Protein AF-A0A914NR75-F1 (afdb_monomer_lite)

Structure (mmCIF, N/CA/C/O backbone):
data_AF-A0A914NR75-F1
#
_entry.id   AF-A0A914NR75-F1
#
loop_
_atom_site.group_PDB
_atom_site.id
_atom_site.type_symbol
_atom_site.label_atom_id
_atom_site.label_alt_id
_atom_site.label_comp_id
_atom_site.label_asym_id
_atom_site.label_entity_id
_atom_site.label_seq_id
_atom_site.pdbx_PDB_ins_code
_atom_site.Cartn_x
_atom_site.Cartn_y
_atom_site.Cartn_z
_atom_site.occupancy
_atom_site.B_iso_or_equiv
_atom_site.auth_seq_id
_atom_site.auth_comp_id
_atom_site.auth_asym_id
_atom_site.auth_atom_id
_atom_site.pdbx_PDB_model_num
ATOM 1 N N . MET A 1 1 ? -34.736 -0.536 12.748 1.00 59.03 1 MET A N 1
ATOM 2 C CA . MET A 1 1 ? -33.853 -1.587 12.191 1.00 59.03 1 MET A CA 1
ATOM 3 C C . MET A 1 1 ? -33.016 -1.107 10.998 1.00 59.03 1 MET A C 1
ATOM 5 O O . MET A 1 1 ? -31.810 -1.260 11.064 1.00 59.03 1 MET A O 1
ATOM 9 N N . ASN A 1 2 ? -33.590 -0.483 9.954 1.00 56.59 2 ASN A N 1
ATOM 10 C CA . ASN A 1 2 ? -32.836 -0.083 8.742 1.00 56.59 2 ASN A CA 1
ATOM 11 C C . ASN A 1 2 ? -31.928 1.155 8.885 1.00 56.59 2 ASN A C 1
ATOM 13 O O . ASN A 1 2 ? -30.891 1.222 8.236 1.00 56.59 2 ASN A O 1
ATOM 17 N N . LEU A 1 3 ? -32.280 2.124 9.739 1.00 62.91 3 LEU A N 1
ATOM 18 C CA . LEU A 1 3 ? -31.500 3.365 9.875 1.00 62.91 3 LEU A CA 1
ATOM 19 C C . LEU A 1 3 ? -30.183 3.159 10.648 1.00 62.91 3 LEU A C 1
ATOM 21 O O . LEU A 1 3 ? -29.163 3.741 10.303 1.00 62.91 3 LEU A O 1
ATOM 25 N N . LEU A 1 4 ? -30.189 2.279 11.655 1.00 67.19 4 LEU A N 1
ATOM 26 C CA . LEU A 1 4 ? -28.996 1.951 12.445 1.00 67.19 4 LEU A CA 1
ATOM 27 C C . LEU A 1 4 ? -27.946 1.190 11.624 1.00 67.19 4 LEU A C 1
ATOM 29 O O . LEU A 1 4 ? -26.762 1.453 11.783 1.00 67.19 4 LEU A O 1
ATOM 33 N N . LEU A 1 5 ? -28.367 0.312 10.704 1.00 63.81 5 LEU A N 1
ATOM 34 C CA . LEU A 1 5 ? -27.451 -0.357 9.771 1.00 63.81 5 LEU A CA 1
ATOM 35 C C . LEU A 1 5 ? -26.813 0.632 8.792 1.00 63.81 5 LEU A C 1
ATOM 37 O O . LEU A 1 5 ? -25.621 0.532 8.523 1.00 63.81 5 LEU A O 1
ATOM 41 N N . PHE A 1 6 ? -27.575 1.623 8.320 1.00 64.69 6 PHE A N 1
ATOM 42 C CA . PHE A 1 6 ? -27.039 2.693 7.478 1.00 64.69 6 PHE A CA 1
ATOM 43 C C . PHE A 1 6 ? -25.994 3.532 8.219 1.00 64.69 6 PHE A C 1
ATOM 45 O O . PHE A 1 6 ? -24.941 3.803 7.661 1.00 64.69 6 PHE A O 1
ATOM 52 N N . ILE A 1 7 ? -26.241 3.880 9.486 1.00 69.62 7 ILE A N 1
ATOM 53 C CA . ILE A 1 7 ? -25.296 4.630 10.335 1.00 69.62 7 ILE A CA 1
ATOM 54 C C . ILE A 1 7 ? -24.077 3.780 10.731 1.00 69.62 7 ILE A C 1
ATOM 56 O O . ILE A 1 7 ? -22.992 4.315 10.932 1.00 69.62 7 ILE A O 1
ATOM 60 N N . PHE A 1 8 ? -24.221 2.459 10.823 1.00 64.69 8 PHE A N 1
ATOM 61 C CA . PHE A 1 8 ? -23.093 1.560 11.055 1.00 64.69 8 PHE A CA 1
ATOM 62 C C . PHE A 1 8 ? -22.205 1.449 9.815 1.00 64.69 8 PHE A C 1
ATOM 64 O O . PHE A 1 8 ? -20.986 1.530 9.932 1.00 64.69 8 PHE A O 1
ATOM 71 N N . PHE A 1 9 ? -22.817 1.369 8.627 1.00 61.22 9 PHE A N 1
ATOM 72 C CA . PHE A 1 9 ? -22.113 1.534 7.357 1.00 61.22 9 PHE A CA 1
ATOM 73 C C . PHE A 1 9 ? -21.390 2.903 7.404 1.00 61.22 9 PHE A C 1
ATOM 75 O O . PHE A 1 9 ? -20.161 2.900 7.377 1.00 61.22 9 PHE A O 1
ATOM 82 N N . ILE A 1 10 ? -22.124 4.017 7.639 1.00 64.62 10 ILE A N 1
ATOM 83 C CA . ILE A 1 10 ? -21.655 5.343 8.130 1.00 64.62 10 ILE A CA 1
ATOM 84 C C . ILE A 1 10 ? -20.212 5.432 8.648 1.00 64.62 10 ILE A C 1
ATOM 86 O O . ILE A 1 10 ? -19.291 6.074 8.139 1.00 64.62 10 ILE A O 1
ATOM 90 N N . PHE A 1 11 ? -20.088 4.802 9.806 1.00 59.16 11 PHE A N 1
ATOM 91 C CA . PHE A 1 11 ? -18.980 4.925 10.716 1.00 59.16 11 PHE A CA 1
ATOM 92 C C . PHE A 1 11 ? 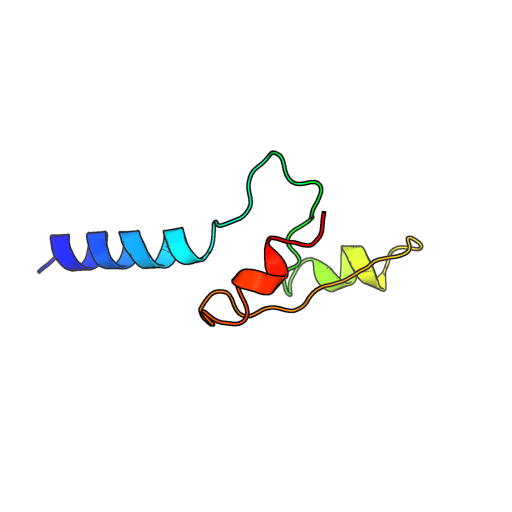-17.806 4.060 10.265 1.00 59.16 11 PHE A C 1
ATOM 94 O O . PHE A 1 11 ? -16.660 4.489 10.364 1.00 59.16 11 PHE A O 1
ATOM 101 N N . VAL A 1 12 ? -18.098 2.883 9.700 1.00 59.47 12 VAL A N 1
ATOM 102 C CA . VAL A 1 12 ? -17.088 1.944 9.206 1.00 59.47 12 VAL A CA 1
ATOM 103 C C . VAL A 1 12 ? -16.363 2.502 7.980 1.00 59.47 12 VAL A C 1
ATOM 105 O O . VAL A 1 12 ? -15.142 2.395 7.929 1.00 59.47 12 VAL A O 1
ATOM 108 N N . TYR A 1 13 ? -17.043 3.157 7.027 1.00 58.06 13 TYR A N 1
ATOM 109 C CA . TYR A 1 13 ? -16.325 3.744 5.879 1.00 58.06 13 TYR A CA 1
ATOM 110 C C . TYR A 1 13 ? -15.511 4.989 6.214 1.00 58.06 13 TYR A C 1
ATOM 112 O O . TYR A 1 13 ? -14.511 5.237 5.546 1.00 58.06 13 TYR A O 1
ATOM 120 N N . LYS A 1 14 ? -15.873 5.759 7.248 1.00 54.03 14 LYS A N 1
ATOM 121 C CA . LYS A 1 14 ? -15.019 6.874 7.685 1.00 54.03 14 LYS A CA 1
ATOM 122 C C . LYS A 1 14 ? -13.683 6.401 8.255 1.00 54.03 14 LYS A C 1
ATOM 124 O O . LYS A 1 14 ? -12.689 7.096 8.086 1.00 54.03 14 LYS A O 1
ATOM 129 N N . SER A 1 15 ? -13.637 5.226 8.885 1.00 52.12 15 SER A N 1
ATOM 130 C CA . SER A 1 15 ? -12.395 4.665 9.434 1.00 52.12 15 SER A CA 1
ATOM 131 C C . SER A 1 15 ? -11.357 4.288 8.370 1.00 52.12 15 SER A C 1
ATOM 133 O O . SER A 1 15 ? -10.190 4.130 8.714 1.00 52.12 15 SER A O 1
ATOM 135 N N . PHE A 1 16 ? -11.759 4.178 7.101 1.00 55.09 16 PHE A N 1
ATOM 136 C CA . PHE A 1 16 ? -10.864 3.901 5.976 1.00 55.09 16 PHE A CA 1
ATOM 137 C C . PHE A 1 16 ? -10.419 5.155 5.214 1.00 55.09 16 PHE A C 1
ATOM 139 O O . PHE A 1 16 ? -9.614 5.022 4.314 1.00 55.09 16 PHE A O 1
ATOM 146 N N . ALA A 1 17 ? -10.911 6.356 5.536 1.00 54.53 17 ALA A N 1
ATOM 147 C CA . ALA A 1 17 ? -10.650 7.564 4.744 1.00 54.53 17 ALA A CA 1
ATOM 148 C C . ALA A 1 17 ? -9.917 8.658 5.544 1.00 54.53 17 ALA A C 1
ATOM 150 O O . ALA A 1 17 ? -10.309 9.822 5.510 1.00 54.53 17 ALA A O 1
ATOM 151 N N . ASN A 1 18 ? -8.869 8.287 6.287 1.00 57.47 18 ASN A N 1
ATOM 152 C CA . ASN A 1 18 ? -7.986 9.236 6.985 1.00 57.47 18 ASN A CA 1
ATOM 153 C C . ASN A 1 18 ? -6.748 9.588 6.136 1.00 57.47 18 ASN A C 1
ATOM 155 O O . ASN A 1 18 ? -5.631 9.561 6.638 1.00 57.47 18 ASN A O 1
ATOM 159 N N . TYR A 1 19 ? -6.951 9.905 4.857 1.00 59.25 19 TYR A N 1
ATOM 160 C CA . TYR A 1 19 ? -5.921 10.468 3.978 1.00 59.25 19 TYR A CA 1
ATOM 161 C C . TYR A 1 19 ? -6.444 11.816 3.515 1.00 59.25 19 TYR A C 1
ATOM 163 O O . TYR A 1 19 ? -7.534 11.891 2.933 1.00 59.25 19 TYR A O 1
ATOM 171 N N . ASN A 1 20 ? -5.730 12.889 3.828 1.00 62.66 20 ASN A N 1
ATOM 172 C CA . ASN A 1 20 ? -6.120 14.196 3.339 1.00 62.66 20 ASN A CA 1
ATOM 173 C C . ASN A 1 20 ? -5.657 14.298 1.885 1.00 62.66 20 ASN A C 1
ATOM 175 O O . ASN A 1 20 ? -4.559 13.872 1.546 1.00 62.66 20 ASN A O 1
ATOM 179 N N . SER A 1 21 ? -6.443 14.920 1.007 1.00 59.06 21 SER A N 1
ATOM 180 C CA . SER A 1 21 ? -6.019 15.147 -0.387 1.00 59.06 21 SER A CA 1
ATOM 181 C C . SER A 1 21 ? -4.840 16.130 -0.516 1.00 59.06 21 SER A C 1
ATOM 183 O O . SER A 1 21 ? -4.489 16.523 -1.624 1.00 59.06 21 SER A O 1
ATOM 185 N N . ALA A 1 22 ? -4.299 16.587 0.617 1.00 63.44 22 ALA A N 1
ATOM 186 C CA . ALA A 1 22 ? -3.137 17.453 0.742 1.00 63.44 22 ALA A CA 1
ATOM 187 C C . ALA A 1 22 ? -1.851 16.690 1.118 1.00 63.44 22 ALA A C 1
ATOM 189 O O . ALA A 1 22 ? -0.791 17.310 1.118 1.00 63.44 22 ALA A O 1
ATOM 190 N N . ASP A 1 23 ? -1.934 15.392 1.430 1.00 67.75 23 ASP A N 1
ATOM 191 C CA . ASP A 1 23 ? -0.776 14.592 1.832 1.00 67.75 23 ASP A CA 1
ATOM 192 C C . ASP A 1 23 ? -0.065 14.025 0.590 1.00 67.75 23 ASP A C 1
ATOM 194 O O . ASP A 1 23 ? -0.711 13.506 -0.323 1.00 67.75 23 ASP A O 1
ATOM 198 N N . ASP A 1 24 ? 1.269 14.108 0.549 1.00 76.25 24 ASP A N 1
ATOM 199 C CA . ASP A 1 24 ? 2.108 13.592 -0.549 1.00 76.25 24 ASP A CA 1
ATOM 200 C C . ASP A 1 24 ? 2.356 12.078 -0.401 1.00 76.25 24 ASP A C 1
ATOM 202 O O . ASP A 1 24 ? 3.485 11.588 -0.423 1.00 76.25 24 ASP A O 1
ATOM 206 N N . VAL A 1 25 ? 1.280 11.325 -0.158 1.00 81.62 25 VAL A N 1
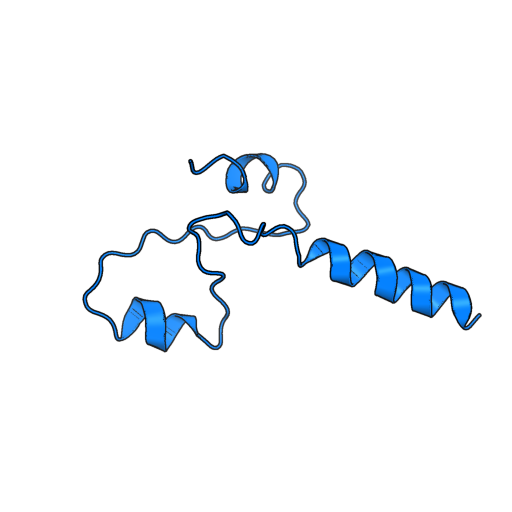ATOM 207 C CA . VAL A 1 25 ? 1.316 9.874 0.058 1.00 81.62 25 VAL A CA 1
ATOM 208 C C . VAL A 1 25 ? 0.321 9.169 -0.854 1.00 81.62 25 VAL A C 1
ATOM 210 O O . VAL A 1 25 ? -0.797 9.629 -1.086 1.00 81.62 25 VAL A O 1
ATOM 213 N N . VAL A 1 26 ? 0.728 8.011 -1.370 1.00 85.44 26 VAL A N 1
ATOM 214 C CA . VAL A 1 26 ? -0.116 7.161 -2.214 1.00 85.44 26 VAL A CA 1
ATOM 215 C C . VAL A 1 26 ? -0.602 5.975 -1.393 1.00 85.44 26 VAL A C 1
ATOM 217 O O . VAL A 1 26 ? 0.201 5.207 -0.866 1.00 85.44 26 VAL A O 1
ATOM 220 N N . GLU A 1 27 ? -1.921 5.790 -1.314 1.00 85.12 27 GLU A N 1
ATOM 221 C CA . GLU A 1 27 ? -2.496 4.622 -0.649 1.00 85.12 27 GLU A CA 1
ATOM 222 C C . GLU A 1 27 ? -2.233 3.349 -1.472 1.00 85.12 27 GLU A C 1
ATOM 224 O O . GLU A 1 27 ? -2.732 3.159 -2.592 1.00 85.12 27 GLU A O 1
ATOM 229 N N . LEU A 1 28 ? -1.439 2.449 -0.894 1.00 87.38 28 LEU A N 1
ATOM 230 C CA . LEU A 1 28 ? -1.138 1.157 -1.489 1.00 87.38 28 LEU A CA 1
ATOM 231 C C . LEU A 1 28 ? -2.166 0.111 -1.054 1.00 87.38 28 LEU A C 1
ATOM 233 O O . LEU A 1 28 ? -2.455 -0.086 0.123 1.00 87.38 28 LEU A O 1
ATOM 237 N N . THR A 1 29 ? -2.688 -0.608 -2.038 1.00 87.00 29 THR A N 1
ATOM 238 C CA . THR A 1 29 ? -3.627 -1.716 -1.884 1.00 87.00 29 THR A 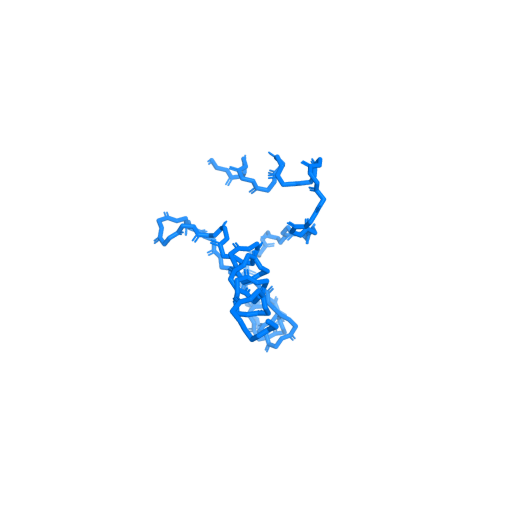CA 1
ATOM 239 C C . THR A 1 29 ? -3.044 -2.963 -2.532 1.00 87.00 29 THR A C 1
ATOM 241 O O . THR A 1 29 ? -2.164 -2.893 -3.393 1.00 87.00 29 THR A O 1
ATOM 244 N N . ALA A 1 30 ? -3.587 -4.133 -2.195 1.00 88.44 30 ALA A N 1
ATOM 245 C CA . ALA A 1 30 ? -3.158 -5.390 -2.810 1.00 88.44 30 ALA A CA 1
ATOM 246 C C . ALA A 1 30 ? -3.246 -5.380 -4.353 1.00 88.44 30 ALA A C 1
ATOM 248 O O . ALA A 1 30 ? -2.500 -6.099 -5.010 1.00 88.44 30 ALA A O 1
ATOM 249 N N . GLY A 1 31 ? -4.134 -4.563 -4.938 1.00 93.81 31 GLY A N 1
ATOM 250 C CA . GLY A 1 31 ? -4.313 -4.469 -6.388 1.00 93.81 31 GLY A CA 1
ATOM 251 C C . GLY A 1 31 ? -3.335 -3.534 -7.105 1.00 93.81 31 GLY A C 1
ATOM 252 O O . GLY A 1 31 ? -3.142 -3.687 -8.308 1.00 93.81 31 GLY A O 1
ATOM 253 N N . ASN A 1 32 ? -2.721 -2.574 -6.405 1.00 90.94 32 ASN A N 1
ATOM 254 C CA . ASN A 1 32 ? -1.820 -1.586 -7.016 1.00 90.94 32 ASN A CA 1
ATOM 255 C C . ASN A 1 32 ? -0.351 -1.763 -6.598 1.00 90.94 32 ASN A C 1
ATOM 257 O O . ASN A 1 32 ? 0.530 -1.284 -7.307 1.00 90.94 32 ASN A O 1
ATOM 261 N N . PHE A 1 33 ? -0.084 -2.504 -5.517 1.00 91.25 33 PHE A N 1
ATOM 262 C CA . PHE A 1 33 ? 1.255 -2.660 -4.952 1.00 91.25 33 PHE A CA 1
ATOM 263 C C . PHE A 1 33 ? 2.260 -3.226 -5.956 1.00 91.25 33 PHE A C 1
ATOM 265 O O . PHE A 1 33 ? 3.353 -2.697 -6.095 1.00 91.25 33 PHE A O 1
ATOM 272 N N . HIS A 1 34 ? 1.880 -4.269 -6.699 1.00 91.44 34 HIS A N 1
ATOM 273 C CA . HIS A 1 34 ? 2.782 -4.890 -7.669 1.00 91.44 34 HIS A CA 1
ATOM 274 C C . HIS A 1 34 ? 3.197 -3.901 -8.760 1.00 91.44 34 HIS A C 1
ATOM 276 O O . HIS A 1 34 ? 4.377 -3.656 -8.969 1.00 91.44 34 HIS A O 1
ATOM 282 N N . LYS A 1 35 ? 2.212 -3.242 -9.367 1.00 92.81 35 LYS A N 1
ATOM 283 C CA . LYS A 1 35 ? 2.449 -2.301 -10.458 1.00 92.81 35 LYS A CA 1
ATOM 284 C C . LYS A 1 35 ? 3.226 -1.057 -10.022 1.00 92.81 35 LYS A C 1
ATOM 286 O O . LYS A 1 35 ? 4.007 -0.535 -10.803 1.00 92.81 35 LYS A O 1
ATOM 291 N N . LEU A 1 36 ? 2.938 -0.532 -8.830 1.00 90.38 36 LEU A N 1
ATOM 292 C CA . LEU A 1 36 ? 3.523 0.731 -8.375 1.00 90.38 36 LEU A CA 1
ATOM 293 C C . LEU A 1 36 ? 4.878 0.540 -7.699 1.00 90.38 36 LEU A C 1
ATOM 295 O O . LEU A 1 36 ? 5.726 1.402 -7.848 1.00 90.38 36 LEU A O 1
ATOM 299 N N . VAL A 1 37 ? 5.078 -0.560 -6.971 1.00 90.31 37 VAL A N 1
ATOM 300 C CA . VAL A 1 37 ? 6.270 -0.758 -6.130 1.00 90.31 37 VAL A CA 1
ATOM 301 C C . VAL A 1 37 ? 7.228 -1.798 -6.707 1.00 90.31 37 VAL A C 1
ATOM 303 O O . VAL A 1 37 ? 8.429 -1.688 -6.493 1.00 90.31 37 VAL A O 1
ATOM 306 N N . LEU A 1 38 ? 6.724 -2.832 -7.391 1.00 90.88 38 LEU A N 1
ATOM 307 C CA . LEU A 1 38 ? 7.556 -3.949 -7.865 1.00 90.88 38 LEU A CA 1
ATOM 308 C C . LEU A 1 38 ? 7.960 -3.824 -9.337 1.00 90.88 38 LEU A C 1
ATOM 310 O O . LEU A 1 38 ? 9.045 -4.273 -9.693 1.00 90.88 38 LEU A O 1
ATOM 314 N N . ASP A 1 39 ? 7.106 -3.227 -10.168 1.00 93.44 39 ASP A N 1
ATOM 315 C CA . ASP A 1 39 ? 7.355 -3.038 -11.604 1.00 93.44 39 ASP A CA 1
ATOM 316 C C . ASP A 1 39 ? 8.002 -1.679 -11.941 1.00 93.44 39 ASP A C 1
ATOM 318 O O . ASP A 1 39 ? 8.257 -1.398 -13.112 1.00 93.44 39 ASP A O 1
ATOM 322 N N . ASP A 1 40 ? 8.231 -0.824 -10.940 1.00 90.88 40 ASP A N 1
ATOM 323 C CA . ASP A 1 40 ? 8.781 0.523 -11.108 1.00 90.88 40 ASP A CA 1
ATOM 324 C C . ASP A 1 40 ? 10.213 0.621 -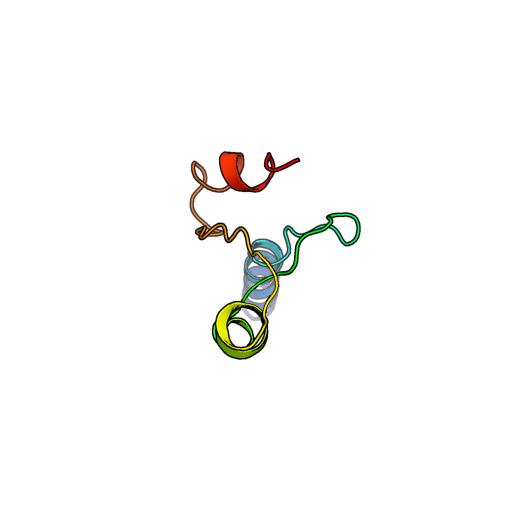10.562 1.00 90.88 40 ASP A C 1
ATOM 326 O O . ASP A 1 40 ? 10.553 -0.001 -9.556 1.00 90.88 40 ASP A O 1
ATOM 330 N N . ASP A 1 41 ? 11.045 1.440 -11.207 1.00 90.06 41 ASP A N 1
ATOM 331 C CA . ASP A 1 41 ? 12.458 1.629 -10.837 1.00 90.06 41 ASP A CA 1
ATOM 332 C C . ASP A 1 41 ? 12.654 2.719 -9.759 1.00 90.06 41 ASP A C 1
ATOM 334 O O . ASP A 1 41 ? 13.786 3.028 -9.367 1.00 90.06 41 ASP A O 1
ATOM 338 N N . ALA A 1 42 ? 11.572 3.345 -9.282 1.00 89.19 42 ALA A N 1
ATOM 339 C CA . ALA A 1 42 ? 11.641 4.364 -8.244 1.00 89.19 42 ALA A CA 1
ATOM 340 C C . ALA A 1 42 ? 11.937 3.771 -6.858 1.00 89.19 42 ALA A C 1
ATOM 342 O O . ALA A 1 42 ? 11.631 2.623 -6.539 1.00 89.19 42 ALA A O 1
ATOM 343 N N . ILE A 1 43 ? 12.520 4.596 -5.987 1.00 88.75 43 ILE A N 1
ATOM 344 C CA . ILE A 1 43 ? 12.758 4.227 -4.591 1.00 88.75 43 ILE A CA 1
ATOM 345 C C . ILE A 1 43 ? 11.485 4.505 -3.795 1.00 88.75 43 ILE A C 1
ATOM 347 O O . ILE A 1 43 ? 11.095 5.659 -3.624 1.00 88.75 43 ILE A O 1
ATOM 351 N N . TRP A 1 44 ? 10.876 3.446 -3.266 1.00 89.25 44 TRP A N 1
ATOM 352 C CA . TRP A 1 44 ? 9.670 3.522 -2.447 1.00 89.25 44 TRP A CA 1
ATOM 353 C C . TRP A 1 44 ? 9.984 3.352 -0.960 1.00 89.25 44 TRP A C 1
ATOM 355 O O . TRP A 1 44 ? 10.692 2.426 -0.559 1.00 89.25 44 TRP A O 1
ATOM 365 N N . ILE A 1 45 ? 9.398 4.215 -0.129 1.00 87.44 45 ILE A N 1
ATOM 366 C CA . ILE A 1 45 ? 9.295 4.010 1.319 1.00 87.44 45 ILE A CA 1
ATOM 367 C C . ILE A 1 45 ? 7.848 3.620 1.600 1.00 87.44 45 ILE A C 1
ATOM 369 O O . ILE A 1 45 ? 6.932 4.391 1.330 1.00 87.44 45 ILE A O 1
ATOM 373 N N . VAL A 1 46 ? 7.647 2.404 2.106 1.00 87.06 46 VAL A N 1
ATOM 374 C CA . VAL A 1 46 ? 6.314 1.843 2.348 1.00 87.06 46 VAL A CA 1
ATOM 375 C C . VAL A 1 46 ? 6.098 1.664 3.843 1.00 87.06 46 VAL A C 1
ATOM 377 O O . VAL A 1 46 ? 6.858 0.955 4.504 1.00 87.06 46 VAL A O 1
ATOM 380 N N . GLU A 1 47 ? 5.027 2.260 4.361 1.00 81.00 47 GLU A N 1
ATOM 381 C CA . GLU A 1 47 ? 4.560 2.048 5.728 1.00 81.00 47 GLU A CA 1
ATOM 382 C C . GLU A 1 47 ? 3.346 1.109 5.734 1.00 81.00 47 GLU A C 1
ATOM 384 O O . GLU A 1 47 ? 2.304 1.397 5.147 1.00 81.00 47 GLU A O 1
ATOM 389 N N . PHE A 1 48 ? 3.471 -0.031 6.416 1.00 84.25 48 PHE A N 1
ATOM 390 C CA . PHE A 1 48 ? 2.353 -0.943 6.643 1.00 84.25 48 PHE A CA 1
ATOM 391 C C . PHE A 1 48 ? 1.710 -0.636 7.990 1.00 84.25 48 PHE A C 1
ATOM 393 O O . PHE A 1 48 ? 2.349 -0.782 9.032 1.00 84.25 48 PHE A O 1
ATOM 400 N N . TYR A 1 49 ? 0.428 -0.280 7.980 1.00 75.50 49 TYR A N 1
ATOM 401 C CA . TYR A 1 49 ? -0.302 0.045 9.199 1.00 75.50 49 TYR A CA 1
ATOM 402 C C . TYR A 1 49 ? -1.682 -0.612 9.243 1.00 75.50 49 TYR A C 1
ATOM 404 O O . TYR A 1 49 ? -2.246 -1.036 8.235 1.00 75.50 49 TYR A O 1
ATOM 412 N N . ALA A 1 50 ? -2.232 -0.699 10.454 1.00 76.12 50 ALA A N 1
ATOM 413 C CA . ALA A 1 50 ? -3.589 -1.167 10.689 1.00 76.12 50 ALA A CA 1
ATOM 414 C C . ALA A 1 50 ? -4.489 0.027 11.055 1.00 76.12 50 ALA A C 1
ATOM 416 O O . ALA A 1 50 ? -4.268 0.643 12.104 1.00 76.12 50 ALA A O 1
ATOM 417 N N . PRO A 1 51 ? -5.544 0.332 10.274 1.00 68.75 51 PRO A N 1
ATOM 418 C CA . PRO A 1 51 ? -6.364 1.533 10.462 1.00 68.75 51 PRO A CA 1
ATOM 419 C C . PRO A 1 51 ? -7.230 1.503 11.724 1.00 68.75 51 PRO A C 1
ATOM 421 O O . PRO A 1 51 ? -7.869 2.492 12.051 1.00 68.75 51 PRO A O 1
ATOM 424 N N . TRP A 1 52 ? -7.264 0.392 12.458 1.00 73.31 52 TRP A N 1
ATOM 425 C CA . TRP A 1 52 ? -8.065 0.196 13.672 1.00 73.31 52 TRP A CA 1
ATOM 426 C C . TRP A 1 52 ? -7.227 0.152 14.958 1.00 73.31 52 TRP A C 1
ATOM 428 O O . TRP A 1 52 ? -7.775 0.108 16.058 1.00 73.31 52 TRP A O 1
ATOM 438 N N . CYS A 1 53 ? -5.900 0.147 14.846 1.00 72.00 53 CYS A N 1
ATOM 439 C CA . CYS A 1 53 ? -5.010 0.098 15.996 1.00 72.00 53 CYS A CA 1
ATOM 440 C C . CYS A 1 53 ? -4.732 1.523 16.494 1.00 72.00 53 CYS A C 1
ATOM 442 O O . CYS A 1 53 ? -3.976 2.266 15.871 1.00 72.00 53 CYS A O 1
ATOM 444 N N . GLY A 1 54 ? -5.303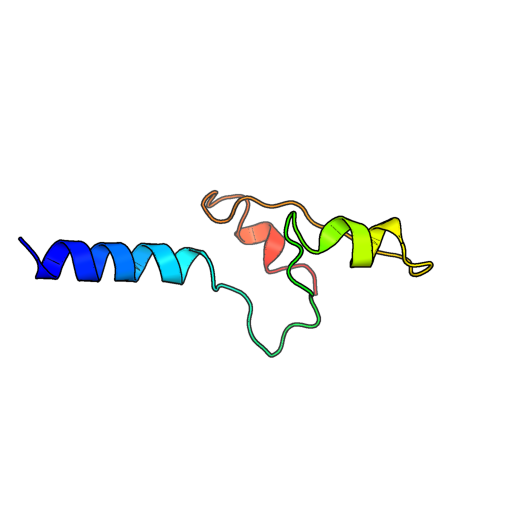 1.896 17.643 1.00 62.50 54 GLY A N 1
ATOM 445 C CA . GLY A 1 54 ? -5.146 3.242 18.211 1.00 62.50 54 GLY A CA 1
ATOM 446 C C . GLY A 1 54 ? -3.692 3.652 18.485 1.00 62.50 54 GLY A C 1
ATOM 447 O O . GLY A 1 54 ? -3.348 4.810 18.303 1.00 62.50 54 GLY A O 1
ATOM 448 N N . HIS A 1 55 ? -2.806 2.717 18.846 1.00 67.44 55 HIS A N 1
ATOM 449 C CA . HIS A 1 55 ? -1.374 3.012 19.015 1.00 67.44 55 HIS A CA 1
ATOM 450 C C . HIS A 1 55 ? -0.625 3.172 17.681 1.00 67.44 55 HIS A C 1
ATOM 452 O O . HIS A 1 55 ? 0.400 3.843 17.633 1.00 67.44 55 HIS A O 1
ATOM 458 N N . CYS A 1 56 ? -1.135 2.570 16.604 1.00 62.34 56 CYS A N 1
ATOM 459 C CA . CYS A 1 56 ? -0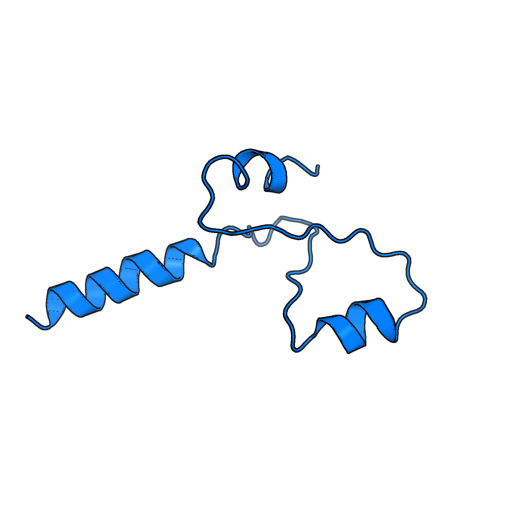.498 2.548 15.289 1.00 62.34 56 CYS A CA 1
ATOM 460 C C . CYS A 1 56 ? -0.881 3.780 14.450 1.00 62.34 56 CYS A C 1
ATOM 462 O O . CYS A 1 56 ? -0.062 4.310 13.707 1.00 62.34 56 CYS A O 1
ATOM 464 N N . GLN A 1 57 ? -2.109 4.282 14.616 1.00 58.91 57 GLN A N 1
ATOM 465 C CA . GLN A 1 57 ? -2.593 5.494 13.940 1.00 58.91 57 GLN A CA 1
ATOM 466 C C . GLN A 1 57 ? -1.770 6.742 14.295 1.00 58.91 57 GLN A C 1
ATOM 468 O O . GLN A 1 57 ? -1.587 7.616 13.456 1.00 58.91 57 GLN A O 1
ATOM 473 N N . VAL A 1 58 ? -1.252 6.818 15.527 1.00 60.44 58 VAL A N 1
ATOM 474 C CA . VAL A 1 58 ? -0.439 7.954 16.001 1.00 60.44 58 VAL A CA 1
ATOM 475 C C . VAL A 1 58 ? 0.904 8.041 15.265 1.00 60.44 58 VAL A C 1
ATOM 477 O O . VAL A 1 58 ? 1.460 9.130 15.130 1.00 60.44 58 VAL A O 1
ATOM 480 N N . PHE A 1 59 ? 1.407 6.904 14.774 1.00 58.75 59 PHE A N 1
ATOM 481 C CA . PHE A 1 59 ? 2.674 6.822 14.052 1.00 58.75 59 PHE A CA 1
ATOM 482 C C . PHE A 1 59 ? 2.513 7.169 12.564 1.00 58.75 59 PHE A C 1
ATOM 484 O O . PHE A 1 59 ? 3.299 7.954 12.045 1.00 58.75 59 PHE A O 1
ATOM 491 N N . CYS A 1 60 ? 1.435 6.691 11.930 1.00 56.59 60 CYS A N 1
ATOM 492 C CA . CYS A 1 60 ? 1.185 6.880 10.494 1.00 56.59 60 CYS A CA 1
ATOM 493 C C . CYS A 1 60 ? 0.954 8.341 10.071 1.00 56.59 60 CYS A C 1
ATOM 495 O O . CYS A 1 60 ? 1.270 8.719 8.952 1.00 56.59 60 CYS A O 1
ATOM 497 N N . VAL A 1 61 ? 0.389 9.175 10.951 1.00 55.25 61 VAL A N 1
ATOM 498 C CA . VAL A 1 61 ? 0.075 10.588 10.639 1.00 55.25 61 VAL A CA 1
ATOM 499 C C . VAL A 1 61 ? 1.282 11.519 10.868 1.00 55.25 61 VAL A C 1
ATOM 501 O O . VAL A 1 61 ? 1.188 12.712 10.618 1.00 55.25 61 VAL A O 1
ATOM 504 N N . ASN A 1 62 ? 2.419 11.004 11.353 1.00 49.84 62 ASN A N 1
ATOM 505 C CA . ASN A 1 62 ? 3.620 11.805 11.646 1.00 49.84 62 ASN A CA 1
ATOM 506 C C . ASN A 1 62 ? 4.816 11.490 10.728 1.00 49.84 62 ASN A C 1
ATOM 508 O O . ASN A 1 62 ? 5.952 11.830 11.067 1.00 49.84 62 ASN A O 1
ATOM 512 N N . ILE A 1 63 ? 4.595 10.853 9.576 1.00 55.38 63 ILE A N 1
ATOM 513 C CA . ILE A 1 63 ? 5.596 10.839 8.506 1.00 55.38 63 ILE A CA 1
ATOM 514 C C . ILE A 1 63 ? 5.335 12.078 7.620 1.00 55.38 63 ILE A C 1
ATOM 516 O O . ILE A 1 63 ? 4.435 12.086 6.786 1.00 55.38 63 ILE A O 1
ATOM 520 N N . PHE A 1 64 ? 6.148 13.113 7.887 1.00 44.50 64 PHE A N 1
ATOM 521 C CA . PHE A 1 64 ? 6.173 14.517 7.419 1.00 44.50 64 PHE A CA 1
ATOM 522 C C . PHE A 1 64 ? 5.506 15.563 8.323 1.00 44.50 64 PHE A C 1
ATOM 524 O O . PHE A 1 64 ? 4.267 15.700 8.327 1.00 44.50 64 PHE A O 1
#

pLDDT: mean 71.85, std 14.32, range [44.5, 93.81]

Sequence (64 aa):
MNLLLFIFFIFVYKSFANYNSADDVVELTAGNFHKLVLDDDAIWIVEFYAPWCGHCQVFCVNIF

Foldseek 3Di:
DVVVVVVVVVVVVVLVPPDDPPDPDDDDDPVCCCVPPVVDPDDDDDDDFDSPDPVGVVVVVPPD

Radius of gyration: 15.32 Å; chains: 1; bounding box: 47×23×31 Å

Organism: Meloidogyne incognita (NCBI:txid6306)

InterPro domains:
  IPR013766 Thioredoxin domain [PF00085] (25-58)
  IPR036249 Thioredoxin-like superfamily [SSF52833] (16-59)

Secondary structure (DSSP, 8-state):
-HHHHHHHHHHHHHTT----TTSS-----TTTHIIIIIS--S--------TT-HHHHHHHTT--